Protein AF-A0A356KBW9-F1 (afdb_monomer)

Radius of gyration: 14.52 Å; Cα contacts (8 Å, |Δi|>4): 215; chains: 1; bounding box: 35×27×40 Å

Secondary structure (DSSP, 8-state):
--EEEEEEEEEEEEEE---HHHHHIIIII--SHHHHHHHHTT-EEEEEE-TT-TT--TTEEEEEEEEEEEEEES-HHHHHHHT-THHHHHHHHHHHHHHHHTT--S--EEEEEEEE--

Nearest PDB structures (foldseek):
  6y24-assembly1_A  TM=3.730E-01  e=4.066E-02  Homo sapiens
  1dtj-assembly1_A  TM=4.725E-01  e=1.612E-01  Homo sapiens
  3bb5-assembly2_C  TM=2.818E-01  e=1.414E-01  Jannaschia sp. CCS1
  2anr-assembly1_A  TM=4.082E-01  e=5.247E-01  Mus musculus
  6q3v-assembly1_A  TM=5.422E-01  e=2.532E+00  Homo sapiens

Sequence (118 aa):
MLYYVELFYGLRFKLNQPDYSARLAIEFDGEHELIERAHQVGLDYVARDMAGYFEFKEGDMILVIGRRLGSAGLDLAPTFDTFRDEAIDAAREEVVAALAEAGIEGDPIFHLVSKHSY

Structure (mmCIF, N/CA/C/O backbone):
data_AF-A0A356KBW9-F1
#
_entry.id   AF-A0A356KBW9-F1
#
loop_
_atom_site.group_PDB
_atom_site.id
_atom_site.type_symbol
_atom_site.label_atom_id
_atom_site.label_alt_id
_atom_site.label_comp_id
_atom_site.label_asym_id
_atom_site.label_entity_id
_atom_site.label_seq_id
_atom_site.pdbx_PDB_ins_code
_atom_site.Cartn_x
_atom_site.Cartn_y
_atom_site.Cartn_z
_atom_site.occupancy
_atom_site.B_iso_or_equiv
_atom_site.auth_seq_id
_atom_site.auth_comp_id
_atom_site.auth_asym_id
_atom_site.auth_atom_id
_atom_site.pdbx_PDB_model_num
ATOM 1 N N . MET A 1 1 ? 19.323 -14.842 -3.756 1.00 47.59 1 MET A N 1
ATOM 2 C CA . MET A 1 1 ? 18.253 -13.988 -3.208 1.00 47.59 1 MET A CA 1
ATOM 3 C C . MET A 1 1 ? 17.540 -13.351 -4.385 1.00 47.59 1 MET A C 1
ATOM 5 O O . MET A 1 1 ? 18.196 -12.637 -5.136 1.00 47.59 1 MET A O 1
ATOM 9 N N . 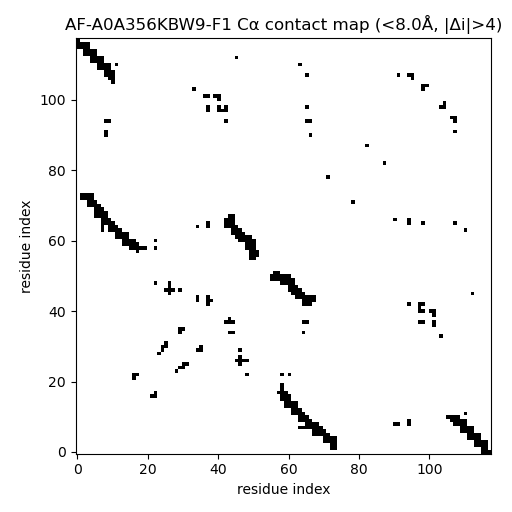LEU A 1 2 ? 16.277 -13.706 -4.622 1.00 50.81 2 LEU A N 1
ATOM 10 C CA . LEU A 1 2 ? 15.477 -13.100 -5.685 1.00 50.81 2 LEU A CA 1
ATOM 11 C C . LEU A 1 2 ? 14.837 -11.829 -5.121 1.00 50.81 2 LEU A C 1
ATOM 13 O O . LEU A 1 2 ? 14.358 -11.800 -3.990 1.00 50.81 2 LEU A O 1
ATOM 17 N N . TYR A 1 3 ? 14.900 -10.754 -5.890 1.00 57.56 3 TYR A N 1
ATOM 18 C CA . TYR A 1 3 ? 14.186 -9.529 -5.577 1.00 57.56 3 TYR A CA 1
ATOM 19 C C . TYR A 1 3 ? 13.010 -9.452 -6.532 1.00 57.56 3 TYR A C 1
ATOM 21 O O . TYR A 1 3 ? 13.199 -9.489 -7.752 1.00 57.56 3 TYR A O 1
ATOM 29 N N . TYR A 1 4 ? 11.816 -9.350 -5.966 1.00 67.81 4 TYR A N 1
ATOM 30 C CA . TYR A 1 4 ? 10.624 -9.052 -6.738 1.00 67.81 4 TYR A CA 1
ATOM 31 C C . TYR A 1 4 ? 10.288 -7.587 -6.545 1.00 67.81 4 TYR A C 1
ATOM 33 O O . TYR A 1 4 ? 10.509 -7.011 -5.477 1.00 67.81 4 TYR A O 1
ATOM 41 N N . VAL A 1 5 ? 9.793 -6.966 -7.599 1.00 75.25 5 VAL A N 1
ATOM 42 C CA . VAL A 1 5 ? 9.320 -5.592 -7.548 1.00 75.25 5 VAL A CA 1
ATOM 43 C C . VAL A 1 5 ? 7.849 -5.602 -7.872 1.00 75.25 5 VAL A C 1
ATOM 45 O O . VAL A 1 5 ? 7.439 -6.228 -8.847 1.00 75.25 5 VAL A O 1
ATOM 48 N N . GLU A 1 6 ? 7.070 -4.933 -7.037 1.00 79.88 6 GLU A N 1
ATOM 49 C CA . GLU A 1 6 ? 5.649 -4.734 -7.252 1.00 79.88 6 GLU A CA 1
ATOM 50 C C . GLU A 1 6 ? 5.414 -3.306 -7.726 1.00 79.88 6 GLU A C 1
ATOM 52 O O . GLU A 1 6 ? 5.934 -2.351 -7.139 1.00 79.88 6 GLU A O 1
ATOM 57 N N . LEU A 1 7 ? 4.643 -3.178 -8.804 1.00 81.88 7 LEU A N 1
ATOM 58 C CA . LEU A 1 7 ? 4.176 -1.890 -9.292 1.00 81.88 7 LEU A CA 1
ATOM 59 C C . LEU A 1 7 ? 2.769 -1.638 -8.759 1.00 81.88 7 LEU A C 1
ATOM 61 O O . LEU A 1 7 ? 1.869 -2.461 -8.943 1.00 81.88 7 LEU A O 1
ATOM 65 N N . PHE A 1 8 ? 2.595 -0.480 -8.135 1.00 87.94 8 PHE A N 1
ATOM 66 C CA . PHE A 1 8 ? 1.328 0.006 -7.610 1.00 87.94 8 PHE A CA 1
ATOM 67 C C . PHE A 1 8 ? 0.975 1.350 -8.234 1.00 87.94 8 PHE A C 1
ATOM 69 O O . PHE A 1 8 ? 1.854 2.190 -8.432 1.00 87.94 8 PHE A O 1
ATOM 76 N N . TYR A 1 9 ? -0.314 1.571 -8.480 1.00 89.19 9 TYR A N 1
ATOM 77 C CA . TYR A 1 9 ? -0.874 2.908 -8.655 1.00 89.19 9 TYR A CA 1
ATOM 78 C C . TYR A 1 9 ? -1.736 3.228 -7.436 1.00 89.19 9 TYR A C 1
ATOM 80 O O . TYR A 1 9 ? -2.713 2.525 -7.171 1.00 89.19 9 TYR A O 1
ATOM 88 N N . GLY A 1 10 ? -1.334 4.220 -6.643 1.00 93.50 10 GLY A N 1
ATOM 89 C CA . GLY A 1 10 ? -1.922 4.435 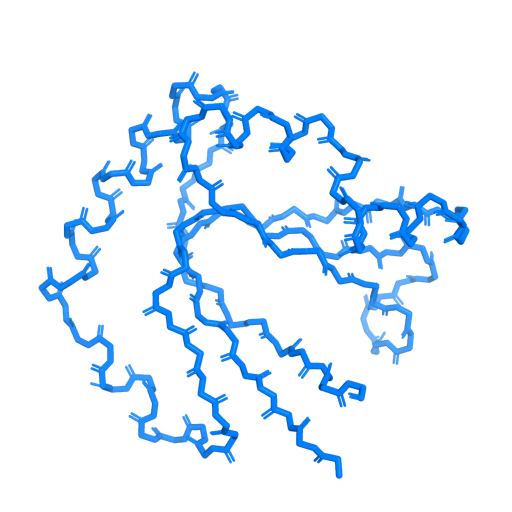-5.325 1.00 93.50 10 GLY A CA 1
ATOM 90 C C . GLY A 1 10 ? -1.303 5.58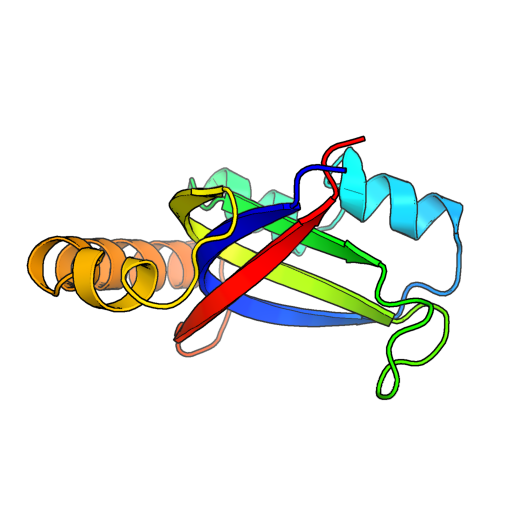2 -4.537 1.00 93.50 10 GLY A C 1
ATOM 91 O O . GLY A 1 10 ? -0.598 6.422 -5.089 1.00 93.50 10 GLY A O 1
ATOM 92 N N . LEU A 1 11 ? -1.573 5.605 -3.235 1.00 95.25 11 LEU A N 1
ATOM 93 C CA . LEU A 1 11 ? -1.027 6.575 -2.293 1.00 95.25 11 LEU A CA 1
ATOM 94 C C . LEU A 1 11 ? 0.024 5.933 -1.399 1.00 95.25 11 LEU A C 1
ATOM 96 O O . LEU A 1 11 ? -0.133 4.803 -0.934 1.00 95.25 11 LEU A O 1
ATOM 100 N N . ARG A 1 12 ? 1.083 6.693 -1.123 1.00 94.06 12 ARG A N 1
ATOM 101 C CA . ARG A 1 12 ? 2.160 6.302 -0.217 1.00 94.06 12 ARG A CA 1
ATOM 102 C C . ARG 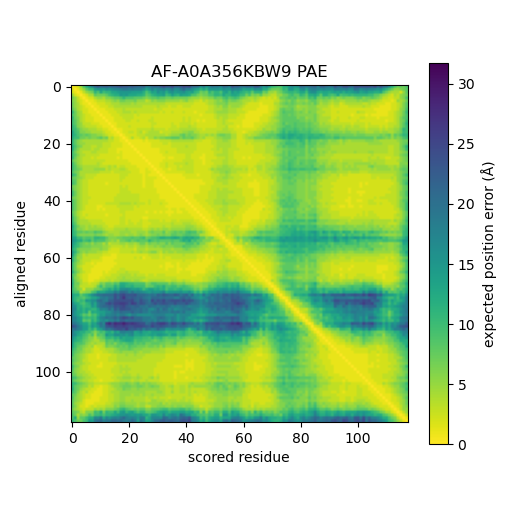A 1 12 ? 2.081 7.086 1.080 1.00 94.06 12 ARG A C 1
ATOM 104 O O . ARG A 1 12 ? 2.185 8.311 1.086 1.00 94.06 12 ARG A O 1
ATOM 111 N N . PHE A 1 13 ? 2.058 6.350 2.176 1.00 93.69 13 PHE A N 1
ATOM 112 C CA . PHE A 1 13 ? 2.080 6.848 3.536 1.00 93.69 13 PHE A CA 1
ATOM 113 C C . PHE A 1 13 ? 3.400 6.481 4.196 1.00 93.69 13 PHE A C 1
ATOM 115 O O . PHE A 1 13 ? 3.920 5.374 4.036 1.00 93.69 13 PHE A O 1
ATOM 122 N N . LYS A 1 14 ? 3.937 7.426 4.963 1.00 91.88 14 LYS A N 1
ATOM 123 C CA . LYS A 1 14 ? 4.993 7.145 5.926 1.00 91.88 14 LYS A CA 1
ATOM 124 C C . LYS A 1 14 ? 4.332 6.907 7.274 1.00 91.88 14 LYS A C 1
ATOM 126 O O . LYS A 1 14 ? 3.703 7.817 7.808 1.00 91.88 14 LYS A O 1
ATOM 131 N N . LEU A 1 15 ? 4.486 5.704 7.809 1.00 93.19 15 LEU A N 1
ATOM 132 C CA . LEU A 1 15 ? 4.049 5.366 9.157 1.00 93.19 15 LEU A CA 1
ATOM 133 C C . LEU A 1 15 ? 5.263 5.384 10.083 1.00 93.19 15 LEU A C 1
ATOM 135 O O . LEU A 1 15 ? 6.365 5.023 9.673 1.00 93.19 15 LEU A O 1
ATOM 139 N N . ASN A 1 16 ? 5.064 5.805 11.328 1.00 91.25 16 ASN A N 1
ATOM 140 C CA . ASN A 1 16 ? 6.079 5.687 12.366 1.00 91.25 16 ASN A CA 1
ATOM 141 C C . ASN A 1 16 ? 5.578 4.697 13.420 1.00 91.25 16 ASN A C 1
ATOM 143 O O . ASN A 1 16 ? 4.629 4.989 14.142 1.00 91.25 16 ASN A O 1
ATOM 147 N N . GLN A 1 17 ? 6.192 3.518 13.444 1.00 90.00 17 GLN A N 1
ATOM 148 C CA . GLN A 1 17 ? 5.835 2.385 14.289 1.00 90.00 17 GLN A CA 1
ATOM 149 C C . GLN A 1 17 ? 7.107 1.886 14.995 1.00 90.00 17 GLN A C 1
ATOM 151 O O . GLN A 1 17 ? 7.817 1.009 14.490 1.00 90.00 17 GLN A O 1
ATOM 156 N N . PRO A 1 18 ? 7.472 2.484 16.144 1.00 84.81 18 PRO A N 1
ATOM 157 C CA . PRO A 1 18 ? 8.718 2.152 16.832 1.00 84.81 18 PRO A CA 1
ATOM 158 C C . PRO A 1 18 ? 8.700 0.734 17.419 1.00 84.81 18 PRO A C 1
ATOM 160 O O . PRO A 1 18 ? 9.757 0.114 17.533 1.00 84.81 18 PRO A O 1
ATOM 163 N N . ASP A 1 19 ? 7.518 0.197 17.735 1.00 91.25 19 ASP A N 1
ATOM 164 C CA . ASP A 1 19 ? 7.358 -1.168 18.233 1.00 91.25 19 ASP A CA 1
ATOM 165 C C . ASP A 1 19 ? 7.538 -2.205 17.118 1.00 91.25 19 ASP A C 1
ATOM 167 O O . ASP A 1 19 ? 6.827 -2.190 16.115 1.00 91.25 19 ASP A O 1
ATOM 171 N N . TYR A 1 20 ? 8.482 -3.128 17.306 1.00 89.12 20 TYR A N 1
ATOM 172 C CA . TYR A 1 20 ? 8.810 -4.144 16.304 1.00 89.12 20 TYR A CA 1
ATOM 173 C C . TYR A 1 20 ? 7.644 -5.101 16.027 1.00 89.12 20 TYR A C 1
ATOM 175 O O . TYR A 1 20 ? 7.416 -5.458 14.875 1.00 89.12 20 TYR A O 1
ATOM 183 N N . SER A 1 21 ? 6.882 -5.486 17.054 1.00 91.44 21 SER A N 1
ATOM 184 C CA . SER A 1 21 ? 5.766 -6.425 16.882 1.00 91.44 21 SER A CA 1
ATOM 185 C C . SER A 1 21 ? 4.636 -5.789 16.071 1.00 91.44 21 SER A C 1
ATOM 187 O O . SER A 1 21 ? 4.126 -6.414 15.146 1.00 91.44 21 SER A O 1
ATOM 189 N N . ALA A 1 22 ? 4.312 -4.521 16.344 1.00 89.31 22 ALA A N 1
ATOM 190 C CA . ALA A 1 22 ? 3.359 -3.742 15.561 1.00 89.31 22 ALA A CA 1
ATOM 191 C C . ALA A 1 22 ? 3.803 -3.577 14.098 1.00 89.31 22 ALA A C 1
ATOM 193 O O . ALA A 1 22 ? 2.974 -3.662 13.195 1.00 89.31 22 ALA A O 1
ATOM 194 N N . ARG A 1 23 ? 5.110 -3.398 13.836 1.00 91.50 23 ARG A N 1
ATOM 195 C CA . ARG A 1 23 ? 5.628 -3.371 12.456 1.00 91.50 23 ARG A CA 1
ATOM 196 C C . ARG A 1 23 ? 5.350 -4.675 11.722 1.00 91.50 23 ARG A C 1
ATOM 198 O O . ARG A 1 23 ? 4.853 -4.631 10.601 1.00 91.50 23 ARG A O 1
ATOM 205 N N . LEU A 1 24 ? 5.641 -5.813 12.353 1.00 90.56 24 LEU A N 1
ATOM 206 C CA . LEU A 1 24 ? 5.396 -7.127 11.757 1.00 90.56 24 LEU A CA 1
ATOM 207 C C . LEU A 1 24 ? 3.903 -7.362 11.498 1.00 90.56 24 LEU A C 1
ATOM 209 O O . LEU A 1 24 ? 3.552 -7.812 10.412 1.00 90.56 24 LEU A O 1
ATOM 213 N N . ALA A 1 25 ? 3.036 -6.992 12.442 1.00 92.56 25 ALA A N 1
ATOM 214 C CA . ALA A 1 25 ? 1.589 -7.111 12.280 1.00 92.56 25 ALA A CA 1
ATOM 215 C C . ALA A 1 25 ? 1.071 -6.278 11.093 1.00 92.56 25 ALA A C 1
ATOM 217 O O . ALA A 1 25 ? 0.225 -6.723 10.326 1.00 92.56 25 ALA A O 1
ATOM 218 N N . ILE A 1 26 ? 1.623 -5.086 10.859 1.00 93.00 26 ILE A N 1
ATOM 219 C CA . ILE A 1 26 ? 1.266 -4.277 9.684 1.00 93.00 26 ILE A CA 1
ATOM 220 C C . ILE A 1 26 ? 1.856 -4.873 8.395 1.00 93.00 26 ILE A C 1
ATOM 222 O O . ILE A 1 26 ? 1.168 -4.950 7.377 1.00 93.00 26 ILE A O 1
ATOM 226 N N . GLU A 1 27 ? 3.131 -5.275 8.413 1.00 90.19 27 GLU A N 1
ATOM 227 C CA . GLU A 1 27 ? 3.855 -5.767 7.232 1.00 90.19 27 GLU A CA 1
ATOM 228 C C . GLU A 1 27 ? 3.313 -7.103 6.715 1.00 90.19 27 GLU A C 1
ATOM 230 O O . GLU A 1 27 ? 3.138 -7.265 5.506 1.00 90.19 27 GLU A O 1
ATOM 235 N N . PHE A 1 28 ? 3.029 -8.038 7.620 1.00 88.75 28 PHE A N 1
ATOM 236 C CA . PHE A 1 28 ? 2.659 -9.410 7.281 1.00 88.75 28 PHE A CA 1
ATOM 237 C C . PHE A 1 28 ? 1.166 -9.691 7.455 1.00 88.75 28 PHE A C 1
ATOM 239 O O . PHE A 1 28 ? 0.606 -10.413 6.630 1.00 88.75 28 PHE A O 1
ATOM 246 N N . ASP A 1 29 ? 0.521 -9.090 8.459 1.00 91.81 29 ASP A N 1
ATOM 247 C CA . ASP A 1 29 ? -0.878 -9.384 8.806 1.00 91.81 29 ASP A CA 1
ATOM 248 C C . ASP A 1 29 ? -1.855 -8.266 8.386 1.00 91.81 29 ASP A C 1
ATOM 250 O O . ASP A 1 29 ? -3.068 -8.468 8.366 1.00 91.81 29 ASP A O 1
ATOM 254 N N . GLY A 1 30 ? -1.341 -7.097 7.983 1.00 91.50 30 GLY A N 1
ATOM 255 C CA . GLY A 1 30 ? -2.146 -5.970 7.507 1.00 91.50 30 GLY A CA 1
ATOM 256 C C . GLY A 1 30 ? -2.932 -5.241 8.599 1.00 91.50 30 GLY A C 1
ATOM 257 O O . GLY A 1 30 ? -3.911 -4.566 8.284 1.00 91.50 30 GLY A O 1
ATOM 258 N N . GLU A 1 31 ? -2.519 -5.350 9.866 1.00 94.50 31 GLU A N 1
ATOM 259 C CA . GLU A 1 31 ? -3.215 -4.760 11.020 1.00 94.50 31 GLU A CA 1
ATOM 260 C C . GLU A 1 31 ? -3.046 -3.224 11.092 1.00 94.50 31 GLU A C 1
ATOM 262 O O . GLU A 1 31 ? -2.297 -2.686 11.908 1.00 94.50 31 GLU A O 1
ATOM 267 N N . HIS A 1 32 ? -3.732 -2.485 10.212 1.00 94.81 32 HIS A N 1
ATOM 268 C CA . HIS A 1 32 ? -3.757 -1.017 10.201 1.00 94.81 32 HIS A CA 1
ATOM 269 C C . HIS A 1 32 ? -5.097 -0.470 9.684 1.00 94.81 32 HIS A C 1
ATOM 271 O O . HIS A 1 32 ? -5.584 -0.907 8.643 1.00 94.81 32 HIS A O 1
ATOM 277 N N . GLU A 1 33 ? -5.641 0.579 10.313 1.00 94.69 33 GLU A N 1
ATOM 278 C CA . GLU A 1 33 ? -6.962 1.143 9.962 1.00 94.69 33 GLU A CA 1
ATOM 279 C C . GLU A 1 33 ? -7.096 1.552 8.480 1.00 94.69 33 GLU A C 1
ATOM 281 O O . GLU A 1 33 ? -8.138 1.362 7.854 1.00 94.69 33 GLU A O 1
ATOM 286 N N . LEU A 1 34 ? -6.027 2.098 7.887 1.00 94.94 34 LEU A N 1
ATOM 287 C CA . LEU A 1 34 ? -6.013 2.472 6.468 1.00 94.94 34 LEU A CA 1
ATOM 288 C C . LEU A 1 34 ? -6.076 1.243 5.551 1.00 94.94 34 LEU A C 1
ATOM 290 O O . LEU A 1 34 ? -6.712 1.316 4.504 1.00 94.94 34 LEU A O 1
ATOM 294 N N . ILE A 1 35 ? -5.437 0.134 5.940 1.00 95.62 35 ILE A N 1
ATOM 295 C CA . ILE A 1 35 ? -5.458 -1.122 5.180 1.00 95.62 35 ILE A CA 1
ATOM 296 C C . ILE A 1 35 ? -6.861 -1.725 5.246 1.00 95.62 35 ILE A C 1
ATOM 298 O O . ILE A 1 35 ? -7.417 -2.095 4.217 1.00 95.62 35 ILE A O 1
ATOM 302 N N . GLU A 1 36 ? -7.471 -1.752 6.432 1.00 95.44 36 GLU A N 1
ATOM 303 C CA . GLU A 1 36 ? -8.840 -2.243 6.615 1.00 95.44 36 GLU A CA 1
ATOM 304 C C . GLU A 1 36 ? -9.845 -1.476 5.744 1.00 95.44 36 GLU A C 1
ATOM 306 O O . GLU A 1 36 ? -10.643 -2.086 5.030 1.00 95.44 36 GLU A O 1
ATOM 311 N N . ARG A 1 37 ? -9.774 -0.138 5.745 1.00 95.69 37 ARG A N 1
ATOM 312 C CA . ARG A 1 37 ? -10.617 0.727 4.901 1.00 95.69 37 ARG A CA 1
ATOM 313 C C . ARG A 1 37 ? -10.374 0.502 3.411 1.00 95.69 37 ARG A C 1
ATOM 315 O O . ARG A 1 37 ? -11.326 0.442 2.641 1.00 95.69 37 ARG A O 1
ATOM 322 N N . ALA A 1 38 ? -9.115 0.366 3.004 1.00 94.69 38 ALA A N 1
ATOM 323 C CA . ALA A 1 38 ? -8.746 0.102 1.617 1.00 94.69 38 ALA A CA 1
ATOM 324 C C . ALA A 1 38 ? -9.270 -1.257 1.124 1.00 94.69 38 ALA A C 1
ATOM 326 O O . ALA A 1 38 ? -9.840 -1.347 0.038 1.00 94.69 38 ALA A O 1
ATOM 327 N N . HIS A 1 39 ? -9.156 -2.304 1.943 1.00 94.81 39 HIS A N 1
ATOM 328 C CA . HIS A 1 39 ? -9.664 -3.633 1.606 1.00 94.81 39 HIS A CA 1
ATOM 329 C C . HIS A 1 39 ? -11.187 -3.659 1.429 1.00 94.81 39 HIS A C 1
ATOM 331 O O . HIS A 1 39 ? -11.681 -4.377 0.560 1.00 94.81 39 HIS A O 1
ATOM 337 N N . GLN A 1 40 ? -11.938 -2.870 2.205 1.00 95.50 40 GLN A N 1
ATOM 338 C CA . GLN A 1 40 ? -13.402 -2.793 2.086 1.00 95.50 40 GLN A CA 1
ATOM 339 C C . GLN A 1 40 ? -13.868 -2.307 0.706 1.00 95.50 40 GLN A C 1
ATOM 341 O O . GLN A 1 40 ? -14.944 -2.701 0.261 1.00 95.50 40 GLN A O 1
ATOM 346 N N . VAL A 1 41 ? -13.044 -1.512 0.019 1.00 95.56 41 VAL A N 1
ATOM 347 C CA . VAL A 1 41 ? -13.307 -0.985 -1.331 1.00 95.56 41 VAL A CA 1
ATOM 348 C C . VAL A 1 41 ? -12.494 -1.704 -2.418 1.00 95.56 41 VAL A C 1
ATOM 350 O O . VAL A 1 41 ? -12.402 -1.235 -3.549 1.00 95.56 41 VAL A O 1
ATOM 353 N N . GLY A 1 42 ? -11.877 -2.844 -2.090 1.00 93.62 42 GLY A N 1
ATOM 354 C CA . GLY A 1 42 ? -11.143 -3.677 -3.048 1.00 93.62 42 GLY A CA 1
ATOM 355 C C . GLY A 1 42 ? -9.764 -3.154 -3.467 1.00 93.62 42 GLY A C 1
ATOM 356 O O . GLY A 1 42 ? -9.235 -3.611 -4.481 1.00 93.62 42 GLY A O 1
ATOM 357 N N . LEU A 1 43 ? -9.171 -2.218 -2.719 1.00 94.12 43 LEU A N 1
ATOM 358 C CA . LEU A 1 43 ? -7.787 -1.784 -2.931 1.00 94.12 43 LEU A CA 1
ATOM 359 C C . LEU A 1 43 ? -6.804 -2.737 -2.245 1.00 94.12 43 LEU A C 1
ATOM 361 O O . LEU A 1 43 ? -7.073 -3.230 -1.156 1.00 94.12 43 LEU A O 1
ATOM 365 N N . ASP A 1 44 ? -5.644 -2.945 -2.862 1.00 93.75 44 ASP A N 1
ATOM 366 C CA . ASP A 1 44 ? -4.529 -3.714 -2.309 1.00 93.75 44 ASP A CA 1
ATOM 367 C C . ASP A 1 44 ? -3.605 -2.817 -1.464 1.00 93.75 44 ASP A C 1
ATOM 369 O O . ASP A 1 44 ? -3.637 -1.582 -1.551 1.00 93.75 44 ASP A O 1
ATOM 373 N N . TYR A 1 45 ? -2.705 -3.437 -0.696 1.00 93.31 45 TYR A N 1
ATOM 374 C CA . TYR A 1 45 ? -1.651 -2.721 0.018 1.00 93.31 45 TYR A CA 1
ATOM 375 C C . TYR A 1 45 ? -0.284 -3.406 -0.064 1.00 93.31 45 TYR A C 1
ATOM 377 O O . TYR A 1 45 ? -0.154 -4.608 -0.302 1.00 93.31 45 TYR A O 1
ATOM 385 N N . VAL A 1 46 ? 0.753 -2.612 0.195 1.00 92.19 46 VAL A N 1
ATOM 386 C CA . VAL A 1 46 ? 2.094 -3.082 0.541 1.00 92.19 46 VAL A CA 1
ATOM 387 C C . VAL A 1 46 ? 2.624 -2.245 1.685 1.00 92.19 46 VAL A C 1
ATOM 389 O O . VAL A 1 46 ? 2.792 -1.039 1.537 1.00 92.19 46 VAL A O 1
ATOM 392 N N . ALA A 1 47 ? 2.948 -2.892 2.796 1.00 91.50 47 ALA A N 1
ATOM 393 C CA . ALA A 1 47 ? 3.722 -2.295 3.872 1.00 91.50 47 ALA A CA 1
ATOM 394 C C . ALA A 1 47 ? 5.155 -2.839 3.857 1.00 91.50 47 ALA A C 1
ATOM 396 O O . ALA A 1 47 ? 5.391 -3.971 3.434 1.00 91.50 47 ALA A O 1
ATOM 397 N N . ARG A 1 48 ? 6.113 -2.013 4.280 1.00 88.12 48 ARG A N 1
ATOM 398 C CA . ARG A 1 48 ? 7.522 -2.392 4.371 1.00 88.12 48 ARG A CA 1
ATOM 399 C C . ARG A 1 48 ? 8.226 -1.656 5.506 1.00 88.12 48 ARG A C 1
ATOM 401 O O . ARG A 1 48 ? 8.149 -0.426 5.571 1.00 88.12 48 ARG A O 1
ATOM 408 N N . ASP A 1 49 ? 8.961 -2.397 6.336 1.00 88.19 49 ASP A N 1
ATOM 409 C CA . ASP A 1 49 ? 9.928 -1.820 7.276 1.00 88.19 49 ASP A CA 1
ATOM 410 C C . ASP A 1 49 ? 11.113 -1.202 6.508 1.00 88.19 49 ASP A C 1
ATOM 412 O O . ASP A 1 49 ? 11.729 -1.836 5.643 1.00 88.19 49 ASP A O 1
ATOM 416 N N . MET A 1 50 ? 11.421 0.060 6.809 1.00 87.19 50 MET A N 1
ATOM 417 C CA . MET A 1 50 ? 12.518 0.810 6.196 1.00 87.19 50 MET A CA 1
ATOM 418 C C . MET A 1 50 ? 13.760 0.892 7.095 1.00 87.19 50 MET A C 1
ATOM 420 O O . MET A 1 50 ? 14.681 1.663 6.804 1.00 87.19 50 MET A O 1
ATOM 424 N N . ALA A 1 51 ? 13.829 0.100 8.168 1.00 80.81 51 ALA A N 1
ATOM 425 C CA . ALA A 1 51 ? 15.027 -0.028 8.986 1.00 80.81 51 ALA A CA 1
ATOM 426 C C . ALA A 1 51 ? 16.254 -0.381 8.119 1.00 80.81 51 ALA A C 1
ATOM 428 O O . ALA A 1 51 ? 16.257 -1.346 7.356 1.00 80.81 51 ALA A O 1
ATOM 429 N N . GLY A 1 52 ? 17.314 0.425 8.231 1.00 76.94 52 GLY A N 1
ATOM 430 C CA . GLY A 1 52 ? 18.564 0.237 7.484 1.00 76.94 52 GLY A CA 1
ATOM 431 C C . GLY A 1 52 ? 18.659 0.978 6.143 1.00 76.94 52 GLY A C 1
ATOM 432 O O . GLY A 1 52 ? 19.710 0.922 5.505 1.00 76.94 52 GLY A O 1
ATOM 433 N N . TYR A 1 53 ? 17.625 1.715 5.723 1.00 80.81 53 TYR A N 1
ATOM 434 C CA . TYR A 1 53 ? 17.696 2.596 4.552 1.00 80.81 53 TYR A CA 1
ATOM 435 C C . TYR A 1 53 ? 18.270 3.975 4.913 1.00 80.81 53 TYR A C 1
ATOM 437 O O . TYR A 1 53 ? 17.894 4.565 5.921 1.00 80.81 53 TYR A O 1
ATOM 445 N N . PHE A 1 54 ? 19.147 4.517 4.057 1.00 75.19 54 PHE A N 1
ATOM 446 C CA . PHE A 1 54 ? 19.977 5.712 4.317 1.00 75.19 54 PHE A CA 1
ATOM 447 C C . PHE A 1 54 ? 19.199 7.006 4.660 1.00 75.19 54 PHE A C 1
ATOM 449 O O . PHE A 1 54 ? 19.779 7.948 5.190 1.00 75.19 54 PHE A O 1
ATOM 456 N N . GLU A 1 55 ? 17.887 7.050 4.413 1.00 80.00 55 GLU A N 1
ATOM 457 C CA . GLU A 1 55 ? 17.021 8.220 4.643 1.00 80.00 55 GLU A CA 1
ATOM 458 C C . GLU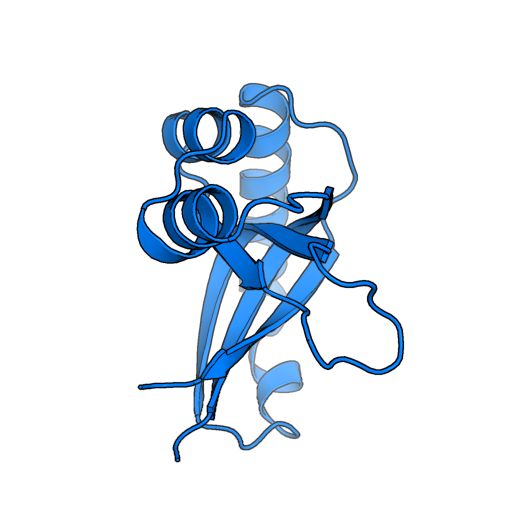 A 1 55 ? 15.910 7.978 5.681 1.00 80.00 55 GLU A C 1
ATOM 460 O O . GLU A 1 55 ? 15.097 8.867 5.951 1.00 80.00 55 GLU A O 1
ATOM 465 N N . PHE A 1 56 ? 15.857 6.783 6.271 1.00 83.12 56 PHE A N 1
ATOM 466 C CA . PHE A 1 56 ? 14.776 6.365 7.158 1.00 83.12 56 PHE A CA 1
ATOM 467 C C . PHE A 1 56 ? 15.288 6.148 8.578 1.00 83.12 56 PHE A C 1
ATOM 469 O O . PHE A 1 56 ? 16.398 5.668 8.805 1.00 83.12 56 PHE A O 1
ATOM 476 N N . LYS A 1 57 ? 14.474 6.552 9.551 1.00 86.19 57 LYS A N 1
ATOM 477 C CA . LYS A 1 57 ? 14.747 6.326 10.969 1.00 86.19 57 LYS A CA 1
ATOM 478 C C . LYS A 1 57 ? 14.222 4.953 11.373 1.00 86.19 57 LYS A C 1
ATOM 480 O O . LYS A 1 57 ? 13.334 4.402 10.729 1.00 86.19 57 LYS A O 1
ATOM 485 N N . GLU A 1 58 ? 14.755 4.416 12.464 1.00 85.25 58 GLU A N 1
ATOM 486 C CA . GLU A 1 58 ? 14.200 3.209 13.074 1.00 85.25 58 GLU A CA 1
ATOM 487 C C . GLU A 1 58 ? 12.706 3.400 13.377 1.00 85.25 58 GLU A C 1
ATOM 489 O O . GLU A 1 58 ? 12.293 4.444 13.887 1.00 85.25 58 GLU A O 1
ATOM 494 N N . GLY A 1 59 ? 11.900 2.398 13.020 1.00 85.44 59 GLY A N 1
ATOM 495 C CA . GLY A 1 59 ? 10.447 2.450 13.145 1.00 85.44 59 GLY A CA 1
ATOM 496 C C . GLY A 1 59 ? 9.721 3.108 11.972 1.00 85.44 59 GLY A C 1
ATOM 497 O O . GLY A 1 59 ? 8.495 3.049 11.927 1.00 85.44 59 GLY A O 1
ATOM 498 N N . ASP A 1 60 ? 10.425 3.714 11.014 1.00 91.31 60 ASP A N 1
ATOM 499 C CA . ASP A 1 60 ? 9.774 4.209 9.806 1.00 91.31 60 ASP A CA 1
ATOM 500 C C . ASP A 1 60 ? 9.350 3.036 8.912 1.00 91.31 60 ASP A C 1
ATOM 502 O O . ASP A 1 60 ? 10.158 2.188 8.532 1.00 91.31 60 ASP A O 1
ATOM 506 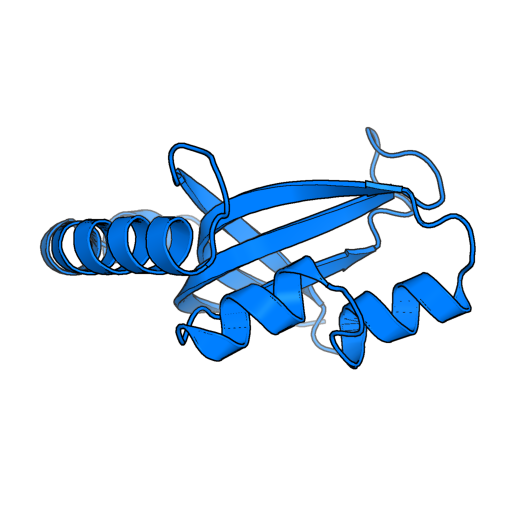N N . MET A 1 61 ? 8.082 3.039 8.518 1.00 92.31 61 MET A N 1
ATOM 507 C CA . MET A 1 61 ? 7.535 2.127 7.524 1.00 92.31 61 MET A CA 1
ATOM 508 C C . MET A 1 61 ? 6.979 2.914 6.346 1.00 92.31 61 MET A C 1
ATOM 510 O O . MET A 1 61 ? 6.468 4.029 6.498 1.00 92.31 61 MET A O 1
ATOM 514 N N . ILE A 1 62 ? 7.036 2.308 5.166 1.00 92.38 62 ILE A N 1
ATOM 515 C CA . ILE A 1 62 ? 6.270 2.771 4.015 1.00 92.38 62 ILE A CA 1
ATOM 516 C C . ILE A 1 62 ? 5.074 1.853 3.825 1.00 92.38 62 ILE A C 1
ATOM 518 O O . ILE A 1 62 ? 5.234 0.643 3.713 1.00 92.38 62 ILE A O 1
ATOM 522 N N . LEU A 1 63 ? 3.891 2.455 3.759 1.00 94.12 63 LEU A N 1
ATOM 523 C CA . LEU A 1 63 ? 2.650 1.813 3.357 1.00 94.12 63 LEU A CA 1
ATOM 524 C C . LEU A 1 63 ? 2.223 2.401 2.014 1.00 94.12 63 LEU A C 1
ATOM 526 O O . LEU A 1 63 ? 2.120 3.616 1.870 1.00 94.12 63 LEU A O 1
ATOM 530 N N . VAL A 1 64 ? 1.967 1.549 1.034 1.00 94.88 64 VAL A N 1
ATOM 531 C CA . VAL A 1 64 ? 1.338 1.908 -0.234 1.00 94.88 64 VAL A CA 1
ATOM 532 C C . VAL A 1 64 ? -0.040 1.267 -0.265 1.00 94.88 64 VAL A C 1
ATOM 534 O O . VAL A 1 64 ? -0.144 0.067 -0.041 1.00 94.88 64 VAL A O 1
ATOM 537 N N . ILE A 1 65 ? -1.076 2.055 -0.542 1.00 95.31 65 ILE A N 1
ATOM 538 C CA . ILE A 1 65 ? -2.456 1.594 -0.744 1.00 95.31 65 ILE A CA 1
ATOM 539 C C . ILE A 1 65 ? -2.870 1.956 -2.165 1.00 95.31 65 ILE A C 1
ATOM 541 O O . ILE A 1 65 ? -2.732 3.111 -2.566 1.00 95.31 65 ILE A O 1
ATOM 545 N N . GLY A 1 66 ? -3.389 0.997 -2.925 1.00 93.81 66 GLY A N 1
ATOM 546 C CA . GLY A 1 66 ? -3.822 1.239 -4.296 1.00 93.81 66 GLY A CA 1
ATOM 547 C C . GLY A 1 66 ? -4.069 -0.042 -5.076 1.00 93.81 66 GLY A C 1
ATOM 548 O O . GLY A 1 66 ? -4.283 -1.104 -4.503 1.00 93.81 66 GLY A O 1
ATOM 549 N N . ARG A 1 67 ? -4.015 0.038 -6.404 1.00 90.94 67 ARG A N 1
ATOM 550 C CA . ARG A 1 67 ? -4.140 -1.136 -7.271 1.00 90.94 67 ARG A CA 1
ATOM 551 C C . ARG A 1 67 ? -2.768 -1.717 -7.575 1.00 90.94 67 ARG A C 1
ATOM 553 O O . ARG A 1 67 ? -1.888 -1.005 -8.067 1.00 90.94 67 ARG A O 1
ATOM 560 N N . ARG A 1 68 ? -2.598 -3.020 -7.346 1.00 87.62 68 ARG A N 1
ATOM 561 C CA . ARG A 1 68 ? -1.422 -3.753 -7.822 1.00 87.62 68 ARG A CA 1
ATOM 562 C C . ARG A 1 68 ? -1.523 -3.971 -9.331 1.00 87.62 68 ARG A C 1
ATOM 564 O O . ARG A 1 68 ? -2.470 -4.587 -9.809 1.00 87.62 68 ARG A O 1
ATOM 571 N N . LEU A 1 69 ? -0.527 -3.498 -10.075 1.00 80.06 69 LEU A N 1
ATOM 572 C CA . LEU A 1 69 ? -0.485 -3.591 -11.540 1.00 80.06 69 LEU A CA 1
ATOM 573 C C . LEU A 1 69 ? 0.368 -4.758 -12.040 1.00 80.06 69 LEU A C 1
ATOM 575 O O . LEU A 1 69 ? 0.178 -5.242 -13.152 1.00 80.06 69 LEU A O 1
ATOM 579 N N . GLY A 1 70 ? 1.300 -5.241 -11.220 1.00 74.19 70 GLY A N 1
ATOM 580 C CA . GLY A 1 70 ? 2.101 -6.408 -11.561 1.00 74.19 70 GLY A CA 1
ATOM 581 C C . GLY A 1 70 ? 3.245 -6.662 -10.593 1.00 74.19 70 GLY A C 1
ATOM 582 O O . GLY A 1 70 ? 3.521 -5.868 -9.690 1.00 74.19 70 GLY A O 1
ATOM 583 N N . SER A 1 71 ? 3.920 -7.788 -10.809 1.00 72.75 71 SER A N 1
ATOM 584 C CA . SER A 1 71 ? 5.155 -8.151 -10.119 1.00 72.75 71 SER A CA 1
ATOM 585 C C . SER A 1 71 ? 6.165 -8.726 -11.103 1.00 72.75 71 SER A C 1
ATOM 587 O O . SER A 1 71 ? 5.804 -9.602 -11.888 1.00 72.75 71 SER A O 1
ATOM 589 N N . ALA A 1 72 ? 7.421 -8.290 -11.031 1.00 63.41 72 ALA A N 1
ATOM 590 C CA . ALA A 1 72 ? 8.498 -8.806 -11.875 1.00 63.41 72 ALA A CA 1
ATOM 591 C C . ALA A 1 72 ? 9.732 -9.186 -11.044 1.00 63.41 72 ALA A C 1
ATOM 593 O O . ALA A 1 72 ? 10.035 -8.544 -10.036 1.00 63.41 72 ALA A O 1
ATOM 594 N N . GLY A 1 73 ? 10.448 -10.230 -11.476 1.00 58.69 73 GLY A N 1
ATOM 595 C CA . GLY A 1 73 ? 11.824 -10.482 -11.041 1.00 58.69 73 GLY A CA 1
ATOM 596 C C . GLY A 1 73 ? 12.758 -9.450 -11.679 1.00 58.69 73 GLY A C 1
ATOM 597 O O . GLY A 1 73 ? 12.534 -9.042 -12.814 1.00 58.69 73 GLY A O 1
ATOM 598 N N . LEU A 1 74 ? 13.757 -8.981 -10.935 1.00 53.47 74 LEU A N 1
ATOM 599 C CA . LEU A 1 74 ? 14.533 -7.781 -11.267 1.00 53.47 74 LEU A CA 1
ATOM 600 C C . LEU A 1 74 ? 15.349 -7.879 -12.585 1.00 53.47 74 LEU A C 1
ATOM 602 O O . LEU A 1 74 ? 16.517 -8.260 -12.574 1.00 53.47 74 LEU A O 1
ATOM 606 N N . ASP A 1 75 ? 14.747 -7.446 -13.697 1.00 54.06 75 ASP A N 1
ATOM 607 C CA . ASP A 1 75 ? 15.409 -6.733 -14.801 1.00 54.06 75 ASP A CA 1
ATOM 608 C C . ASP A 1 75 ? 14.640 -5.413 -15.023 1.00 54.06 75 ASP A C 1
ATOM 610 O O . ASP A 1 75 ? 13.546 -5.369 -15.592 1.00 54.06 75 ASP A O 1
ATOM 614 N N . LEU A 1 76 ? 15.128 -4.333 -14.403 1.00 54.03 76 LEU A N 1
ATOM 615 C CA . LEU A 1 76 ? 14.352 -3.106 -14.155 1.00 54.03 76 LEU A CA 1
ATOM 616 C C . LEU A 1 76 ? 14.174 -2.208 -15.388 1.00 54.03 76 LEU A C 1
ATOM 618 O O . LEU A 1 76 ? 13.248 -1.402 -15.409 1.00 54.03 76 LEU A O 1
ATOM 622 N N . ALA A 1 77 ? 15.041 -2.323 -16.396 1.00 50.56 77 ALA A N 1
ATOM 623 C CA . ALA A 1 77 ? 15.075 -1.384 -17.518 1.00 50.56 77 ALA A CA 1
ATOM 624 C C . ALA A 1 77 ? 13.885 -1.511 -18.502 1.00 50.56 77 ALA A C 1
ATOM 626 O O . ALA A 1 77 ? 13.319 -0.477 -18.844 1.00 50.56 77 ALA A O 1
ATOM 627 N N . PRO A 1 78 ? 13.432 -2.710 -18.927 1.00 53.50 78 PRO A N 1
ATOM 628 C CA . PRO A 1 78 ? 12.275 -2.839 -19.825 1.00 53.50 78 PRO A CA 1
ATOM 629 C C . PRO A 1 78 ? 10.925 -2.864 -19.089 1.00 53.50 78 PRO A C 1
ATOM 631 O O . PRO A 1 78 ? 9.869 -2.724 -19.705 1.00 53.50 78 PRO A O 1
ATOM 634 N N . THR A 1 79 ? 10.937 -3.040 -17.767 1.00 55.06 79 THR A N 1
ATOM 635 C CA . THR A 1 79 ? 9.724 -3.254 -16.972 1.00 55.06 79 THR A CA 1
ATOM 636 C C . THR A 1 79 ? 8.828 -2.0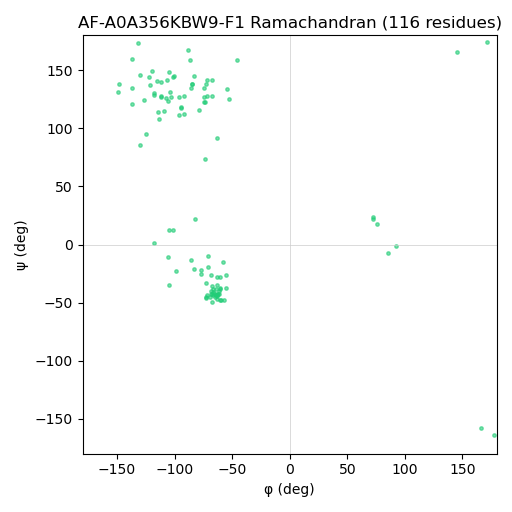07 -16.948 1.00 55.06 79 THR A C 1
ATOM 638 O O . THR A 1 79 ? 7.619 -2.142 -17.087 1.00 55.06 79 THR A O 1
ATOM 641 N N . PHE A 1 80 ? 9.394 -0.795 -16.875 1.00 52.66 80 PHE A N 1
ATOM 642 C CA . PHE A 1 80 ? 8.613 0.455 -16.853 1.00 52.66 80 PHE A CA 1
ATOM 643 C C . PHE A 1 80 ? 7.907 0.747 -18.191 1.00 52.66 80 PHE A C 1
ATOM 645 O O . PHE A 1 80 ? 6.736 1.116 -18.197 1.00 52.66 80 PHE A O 1
ATOM 652 N N . ASP A 1 81 ? 8.577 0.491 -19.320 1.00 55.06 81 ASP A N 1
ATOM 653 C CA . ASP A 1 81 ? 8.025 0.696 -20.670 1.00 55.06 81 ASP A CA 1
ATOM 654 C C . ASP A 1 81 ? 6.927 -0.318 -21.040 1.00 55.06 81 ASP A C 1
ATOM 656 O O . ASP A 1 81 ? 6.142 -0.083 -21.960 1.00 55.06 81 ASP A O 1
ATOM 660 N N . THR A 1 82 ? 6.859 -1.454 -20.337 1.00 53.41 82 THR A N 1
ATOM 661 C CA . THR A 1 82 ? 5.894 -2.531 -20.619 1.00 53.41 82 THR A CA 1
ATOM 662 C C . THR A 1 82 ? 4.521 -2.275 -19.985 1.00 53.41 82 THR A C 1
ATOM 664 O O . THR A 1 82 ? 3.522 -2.800 -20.469 1.00 53.41 82 THR A O 1
ATOM 667 N N . PHE A 1 83 ? 4.425 -1.422 -18.960 1.00 58.66 83 PHE A N 1
ATOM 668 C CA . PHE A 1 83 ? 3.161 -1.109 -18.271 1.00 58.66 83 PHE A CA 1
ATOM 669 C C . PHE A 1 83 ? 2.291 -0.049 -18.981 1.00 58.66 83 PHE A C 1
ATOM 671 O O . PHE A 1 83 ? 1.459 0.572 -18.336 1.00 58.66 83 PHE A O 1
ATOM 678 N N . ARG A 1 84 ? 2.475 0.157 -20.293 1.00 55.16 84 ARG A N 1
ATOM 679 C CA . ARG A 1 84 ? 1.865 1.221 -21.119 1.00 55.16 84 ARG A CA 1
ATOM 680 C C . ARG A 1 84 ? 0.351 1.471 -20.949 1.00 55.16 84 ARG A C 1
ATOM 682 O O . ARG A 1 84 ? -0.441 0.613 -20.567 1.00 55.16 84 ARG A O 1
ATOM 689 N N . ASP A 1 85 ? 0.009 2.684 -21.373 1.00 56.41 85 ASP A N 1
ATOM 690 C CA . ASP A 1 85 ? -1.018 3.627 -20.909 1.00 56.41 85 ASP A CA 1
ATOM 691 C C . ASP A 1 85 ? -2.490 3.168 -20.829 1.00 56.41 85 ASP A C 1
ATOM 693 O O . ASP A 1 85 ? -3.229 3.667 -19.985 1.00 56.41 85 ASP A O 1
ATOM 697 N N . GLU A 1 86 ? -2.944 2.187 -21.612 1.00 53.28 86 GLU A N 1
ATOM 698 C CA . GLU A 1 86 ? -4.381 1.836 -21.641 1.00 53.28 86 GLU A CA 1
ATOM 699 C C . GLU A 1 86 ? -4.853 1.104 -20.370 1.00 53.28 86 GLU A C 1
ATOM 701 O O . GLU A 1 86 ? -5.977 1.308 -19.912 1.00 53.28 86 GLU A O 1
ATOM 706 N N . ALA A 1 87 ? -3.990 0.291 -19.747 1.00 62.12 87 ALA A N 1
ATOM 707 C CA . ALA A 1 87 ? -4.293 -0.343 -18.459 1.00 62.12 87 ALA A CA 1
ATOM 708 C C . ALA A 1 87 ? -4.142 0.634 -17.278 1.00 62.12 87 ALA A C 1
ATOM 710 O O . ALA A 1 87 ? -4.770 0.456 -16.234 1.00 62.12 87 ALA A O 1
ATOM 711 N N . ILE A 1 88 ? -3.314 1.667 -17.450 1.00 66.19 88 ILE A N 1
ATOM 712 C CA . ILE A 1 88 ? -3.053 2.706 -16.453 1.00 66.19 88 ILE A CA 1
ATOM 713 C C . ILE A 1 88 ? -4.256 3.635 -16.319 1.00 66.19 88 ILE A C 1
ATOM 715 O O . ILE A 1 88 ? -4.674 3.924 -15.199 1.00 66.19 88 ILE A O 1
ATOM 719 N N . ASP A 1 89 ? -4.821 4.081 -17.441 1.00 70.12 89 ASP A N 1
ATOM 720 C CA . ASP A 1 89 ? -5.924 5.042 -17.428 1.00 70.12 89 ASP A CA 1
ATOM 721 C C . ASP A 1 89 ? -7.195 4.435 -16.817 1.00 70.12 89 ASP A C 1
ATOM 723 O O . ASP A 1 89 ? -7.841 5.069 -15.983 1.00 70.12 89 ASP A O 1
ATOM 727 N N . ALA A 1 90 ? -7.500 3.170 -17.132 1.00 71.81 90 ALA A N 1
ATOM 728 C CA . ALA A 1 90 ? -8.607 2.448 -16.503 1.00 71.81 90 ALA A CA 1
ATOM 729 C C . ALA A 1 90 ? -8.371 2.226 -14.997 1.00 71.81 90 ALA A C 1
ATOM 731 O O . ALA A 1 90 ? -9.248 2.504 -14.179 1.00 71.81 90 ALA A O 1
ATOM 732 N N . ALA A 1 91 ? -7.160 1.804 -14.607 1.00 77.06 91 ALA A N 1
ATOM 733 C CA . ALA A 1 91 ? -6.809 1.637 -13.197 1.00 77.06 91 ALA A CA 1
ATOM 734 C C . ALA A 1 91 ? -6.853 2.964 -12.423 1.00 77.06 91 ALA A C 1
ATOM 736 O O . ALA A 1 91 ? -7.106 2.971 -11.220 1.00 77.06 91 ALA A O 1
ATOM 737 N N . ARG A 1 92 ? -6.619 4.097 -13.093 1.00 85.69 92 ARG A N 1
ATOM 738 C CA . ARG A 1 92 ? -6.623 5.412 -12.459 1.00 85.69 92 ARG A CA 1
ATOM 739 C C . ARG A 1 92 ? -8.007 5.823 -11.981 1.00 85.69 92 ARG A C 1
ATOM 741 O O . ARG A 1 92 ? -8.132 6.239 -10.831 1.00 85.69 92 ARG A O 1
ATOM 748 N N . GLU A 1 93 ? -9.021 5.719 -12.835 1.00 87.56 93 GLU A N 1
ATOM 749 C CA . GLU A 1 93 ? -10.395 6.071 -12.457 1.00 87.56 93 GLU A CA 1
ATOM 750 C C . GLU A 1 93 ? -10.908 5.163 -11.333 1.00 87.56 93 GLU A C 1
ATOM 752 O O . GLU A 1 93 ? -11.451 5.660 -10.344 1.00 87.56 93 GLU A O 1
ATOM 757 N N . GLU A 1 94 ? -10.646 3.856 -11.431 1.00 88.88 94 GLU A N 1
ATOM 758 C CA . GLU A 1 94 ? -11.008 2.873 -10.404 1.00 88.88 94 GLU A CA 1
ATOM 759 C C . GLU A 1 94 ? -10.344 3.176 -9.053 1.00 88.88 94 GLU A C 1
ATOM 761 O O . GLU A 1 94 ? -11.016 3.205 -8.023 1.00 88.88 94 GLU A O 1
ATOM 766 N N . VAL A 1 95 ? -9.034 3.453 -9.042 1.00 92.69 95 VAL A N 1
ATOM 767 C CA . VAL A 1 95 ? -8.293 3.736 -7.803 1.00 92.69 95 VAL A CA 1
ATOM 768 C C . VAL A 1 95 ? -8.731 5.049 -7.172 1.00 92.69 95 VAL A C 1
ATOM 770 O O . VAL A 1 95 ? -8.899 5.100 -5.958 1.00 92.69 95 VAL A O 1
ATOM 773 N N . VAL A 1 96 ? -8.932 6.107 -7.961 1.00 93.44 96 VAL A N 1
ATOM 774 C CA . VAL A 1 96 ? -9.385 7.403 -7.431 1.00 93.44 96 VAL A CA 1
ATOM 775 C C . VAL A 1 96 ? -10.773 7.271 -6.805 1.00 93.44 96 VAL A C 1
ATOM 777 O O . VAL A 1 96 ? -10.988 7.765 -5.698 1.00 93.44 96 VAL A O 1
ATOM 780 N N . ALA A 1 97 ? -11.698 6.577 -7.474 1.00 93.44 97 ALA A N 1
ATOM 781 C CA . ALA A 1 97 ? -13.037 6.342 -6.946 1.00 93.44 97 ALA A CA 1
ATOM 782 C C . ALA A 1 97 ? -13.001 5.511 -5.655 1.00 93.44 97 ALA A C 1
ATOM 784 O O . ALA A 1 97 ? -13.612 5.905 -4.663 1.00 93.44 97 ALA A O 1
ATOM 785 N N . ALA A 1 98 ? -12.235 4.416 -5.635 1.00 94.88 98 ALA A N 1
ATOM 786 C CA . ALA A 1 98 ? -12.114 3.557 -4.462 1.00 94.88 98 ALA A CA 1
ATOM 787 C C . ALA A 1 98 ? -11.436 4.275 -3.281 1.00 94.88 98 ALA A C 1
ATOM 789 O O . ALA A 1 98 ? -11.903 4.175 -2.150 1.00 94.88 98 ALA A O 1
ATOM 790 N N . LEU A 1 99 ? -10.375 5.056 -3.517 1.00 94.44 99 LEU A N 1
ATOM 791 C CA . LEU A 1 99 ? -9.734 5.861 -2.470 1.00 94.44 99 LEU A CA 1
ATOM 792 C C . LEU A 1 99 ? -10.711 6.884 -1.879 1.00 94.44 99 LEU A C 1
ATOM 794 O O . LEU A 1 99 ? -10.784 7.019 -0.657 1.00 94.44 99 LEU A O 1
ATOM 798 N N . ALA A 1 100 ? -11.500 7.553 -2.725 1.00 95.06 100 ALA A N 1
ATOM 799 C CA . ALA A 1 100 ? -12.531 8.484 -2.278 1.00 95.06 100 ALA A CA 1
ATOM 800 C C . ALA A 1 100 ? -13.637 7.781 -1.469 1.00 95.06 100 ALA A C 1
ATOM 802 O O . ALA A 1 100 ? -14.022 8.283 -0.414 1.00 95.06 100 ALA A O 1
ATOM 803 N N . GLU A 1 101 ? -14.106 6.608 -1.909 1.00 96.12 101 GLU A N 1
ATOM 804 C CA . GLU A 1 101 ? -15.085 5.784 -1.183 1.00 96.12 101 GLU A CA 1
ATOM 805 C C . GLU A 1 101 ? -14.547 5.328 0.179 1.00 96.12 101 GLU A C 1
ATO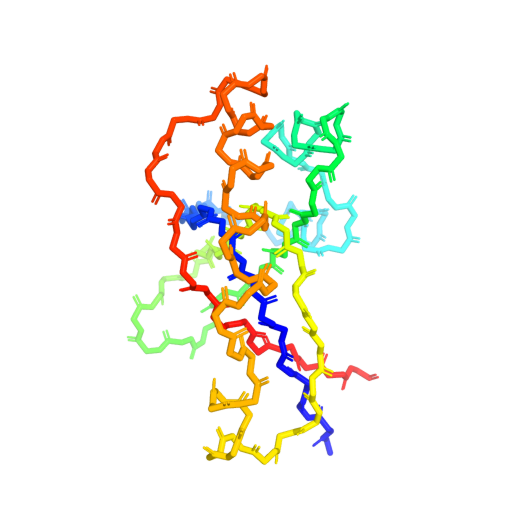M 807 O O . GLU A 1 101 ? -15.249 5.401 1.188 1.00 96.12 101 GLU A O 1
ATOM 812 N N . ALA A 1 102 ? -13.269 4.951 0.241 1.00 93.69 102 ALA A N 1
ATOM 813 C CA . ALA A 1 102 ? -12.594 4.623 1.487 1.00 93.69 102 ALA A CA 1
ATOM 814 C C . ALA A 1 102 ? -12.330 5.851 2.367 1.00 93.69 102 ALA A C 1
ATOM 816 O O . ALA A 1 102 ? -11.904 5.669 3.506 1.00 93.69 102 ALA A O 1
ATOM 817 N N . GLY A 1 103 ? -12.527 7.082 1.875 1.00 94.56 103 GLY A N 1
ATOM 818 C CA . GLY A 1 103 ? -12.230 8.346 2.561 1.00 94.56 103 GLY A CA 1
ATOM 819 C C . GLY A 1 103 ? -10.734 8.668 2.676 1.00 94.56 103 GLY A C 1
ATOM 820 O O . GLY A 1 103 ? -10.316 9.311 3.642 1.00 94.56 103 GLY A O 1
ATOM 821 N N . ILE A 1 104 ? -9.902 8.113 1.794 1.00 93.31 104 ILE A N 1
ATOM 822 C CA . ILE A 1 104 ? -8.445 8.283 1.790 1.00 93.31 104 ILE A CA 1
ATOM 823 C C . ILE A 1 104 ? -8.094 9.402 0.804 1.00 93.31 104 ILE A C 1
ATOM 825 O O . ILE A 1 104 ? -8.253 9.256 -0.404 1.00 93.31 104 ILE A O 1
ATOM 829 N N . GLU A 1 105 ? -7.618 10.528 1.329 1.00 91.25 105 GLU A N 1
ATOM 830 C CA . GLU A 1 105 ? -7.340 11.727 0.536 1.00 91.25 105 GLU A CA 1
ATOM 831 C C . GLU A 1 105 ? -5.950 11.698 -0.117 1.00 91.25 105 GLU A C 1
ATOM 833 O O . GLU A 1 105 ? -4.952 11.350 0.521 1.00 91.25 105 GLU A O 1
ATOM 838 N N . GLY A 1 106 ? -5.878 12.136 -1.376 1.00 89.6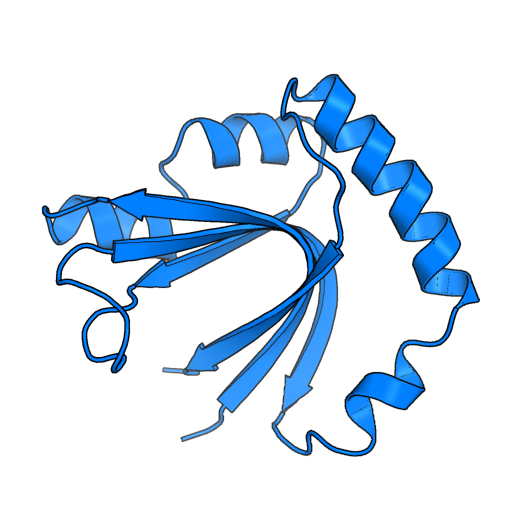9 106 GLY A N 1
ATOM 839 C CA . GLY A 1 106 ? -4.632 12.368 -2.105 1.00 89.69 106 GLY A CA 1
ATOM 840 C C . GLY A 1 106 ? -4.739 12.046 -3.595 1.00 89.69 106 GLY A C 1
ATOM 841 O O . GLY A 1 106 ? -5.661 11.360 -4.030 1.00 89.69 106 GLY A O 1
ATOM 842 N N . ASP A 1 107 ? -3.755 12.510 -4.364 1.00 91.31 107 ASP A N 1
ATOM 843 C CA . ASP A 1 107 ? -3.622 12.180 -5.783 1.00 91.31 107 ASP A CA 1
ATOM 844 C C . ASP A 1 107 ? -2.731 10.936 -5.952 1.00 91.31 107 ASP A C 1
ATOM 846 O O . ASP A 1 107 ? -1.532 11.004 -5.651 1.00 91.31 107 ASP A O 1
ATOM 850 N N . PRO A 1 108 ? -3.273 9.789 -6.403 1.00 90.69 108 PRO A N 1
ATOM 851 C CA . PRO A 1 108 ? -2.488 8.573 -6.547 1.00 90.69 108 PRO A CA 1
ATOM 852 C C . PRO A 1 108 ? -1.433 8.704 -7.650 1.00 90.69 108 PRO A C 1
ATOM 854 O O . PRO A 1 108 ? -1.666 9.278 -8.719 1.00 90.69 108 PRO A O 1
ATOM 857 N N . ILE A 1 109 ? -0.259 8.132 -7.390 1.00 89.06 109 ILE A N 1
ATOM 858 C CA . ILE A 1 109 ? 0.873 8.080 -8.317 1.00 89.06 109 ILE A CA 1
ATOM 859 C C . ILE A 1 109 ? 1.440 6.661 -8.392 1.00 89.06 109 ILE A C 1
ATOM 861 O O . ILE A 1 109 ? 1.053 5.760 -7.645 1.00 89.06 109 ILE A O 1
ATOM 865 N N . PHE A 1 110 ? 2.387 6.453 -9.303 1.00 86.31 110 PHE A N 1
ATOM 866 C CA . PHE A 1 110 ? 3.089 5.181 -9.404 1.00 86.31 110 PHE A CA 1
ATOM 867 C C . PHE A 1 110 ? 4.101 4.986 -8.281 1.00 86.31 110 PHE A C 1
ATOM 869 O O . PHE A 1 110 ? 4.933 5.851 -7.993 1.00 86.31 110 PHE A O 1
ATOM 876 N N . HIS A 1 111 ? 4.074 3.791 -7.705 1.00 86.38 111 HIS A N 1
ATOM 877 C CA . HIS A 1 111 ? 5.001 3.342 -6.684 1.00 86.38 111 HIS A CA 1
ATOM 878 C C . HIS A 1 111 ? 5.634 2.014 -7.098 1.00 86.38 111 HIS A C 1
ATOM 880 O O . HIS A 1 111 ? 4.942 1.033 -7.357 1.00 86.38 111 HIS A O 1
ATOM 886 N N . LEU A 1 112 ? 6.967 1.984 -7.128 1.00 80.88 112 LEU A N 1
ATOM 887 C CA . LEU A 1 112 ? 7.746 0.752 -7.193 1.00 80.88 112 LEU A CA 1
ATOM 888 C C . LEU A 1 112 ? 8.129 0.354 -5.775 1.00 80.88 112 LEU A C 1
ATOM 890 O O . LEU A 1 112 ? 8.865 1.082 -5.104 1.00 80.88 112 LEU A O 1
ATOM 894 N N . VAL A 1 113 ? 7.664 -0.810 -5.336 1.00 79.88 113 VAL A N 1
ATOM 895 C CA . VAL A 1 113 ? 8.045 -1.366 -4.040 1.00 79.88 113 VAL A CA 1
ATOM 896 C C . VAL A 1 113 ? 8.830 -2.645 -4.270 1.00 79.88 113 VAL A C 1
ATOM 898 O O . VAL A 1 113 ? 8.317 -3.634 -4.788 1.00 79.88 113 VAL A O 1
ATOM 901 N N . SER A 1 114 ? 10.112 -2.628 -3.910 1.00 76.00 114 SER A N 1
ATOM 902 C CA . SER A 1 114 ? 10.911 -3.852 -3.877 1.00 76.00 114 SER A CA 1
ATOM 903 C C . SER A 1 114 ? 10.476 -4.698 -2.678 1.00 76.00 114 SER A C 1
ATOM 905 O O . SER A 1 114 ? 10.287 -4.161 -1.586 1.00 76.00 114 SER A O 1
ATOM 907 N N . LYS A 1 115 ? 10.353 -6.010 -2.866 1.00 68.81 115 LYS A N 1
ATOM 908 C CA . LYS A 1 115 ? 10.184 -7.001 -1.804 1.00 68.81 115 LYS A CA 1
ATOM 909 C C . LYS A 1 115 ? 11.319 -8.018 -1.867 1.00 68.81 115 LYS A C 1
ATOM 911 O O . LYS A 1 115 ? 11.711 -8.477 -2.945 1.00 68.81 115 LYS A O 1
ATOM 916 N N . HIS A 1 116 ? 11.847 -8.371 -0.701 1.00 61.56 116 HIS A N 1
ATOM 917 C CA . HIS A 1 116 ? 12.701 -9.545 -0.574 1.00 61.56 116 HIS A CA 1
ATOM 918 C C . HIS A 1 116 ? 11.805 -10.784 -0.634 1.00 61.56 116 HIS A C 1
ATOM 920 O O . HIS A 1 116 ? 10.840 -10.867 0.121 1.00 61.56 116 HIS A O 1
ATOM 926 N N . SER A 1 117 ? 12.099 -11.743 -1.515 1.00 50.47 117 SER A N 1
ATOM 927 C CA . SER A 1 117 ? 11.562 -13.090 -1.313 1.00 50.47 117 SER A CA 1
ATOM 928 C C . SER A 1 117 ? 12.416 -13.769 -0.246 1.00 50.47 117 SER A C 1
ATOM 930 O O . SER A 1 117 ? 13.619 -13.951 -0.476 1.00 50.47 117 SER A O 1
ATOM 932 N N . TYR A 1 118 ? 11.808 -14.086 0.895 1.00 50.62 118 TYR A N 1
ATOM 933 C CA . TYR A 1 118 ? 12.392 -14.974 1.899 1.00 50.62 118 TYR A CA 1
ATOM 934 C C . TYR A 1 118 ? 12.466 -16.410 1.373 1.00 50.62 118 TYR A C 1
ATOM 936 O O . TYR A 1 118 ? 11.536 -16.816 0.638 1.00 50.62 118 TYR A O 1
#

Solvent-accessible surface area (backbone atoms only — not comparable to full-atom values): 6771 Å² total; per-residue (Å²): 132,60,47,37,36,34,38,31,44,23,45,79,45,80,45,82,43,76,51,66,68,61,42,48,37,33,48,76,70,48,70,42,75,69,51,55,38,32,48,76,54,72,33,45,75,47,48,40,81,32,64,89,42,100,88,45,51,83,29,30,26,44,36,35,44,24,42,75,77,48,74,45,70,82,62,72,80,65,54,69,74,68,64,53,65,74,64,45,57,57,51,46,57,54,39,54,52,30,32,54,73,47,68,50,87,78,83,64,44,82,42,82,45,77,42,78,59,130

Mean predicted aligned error: 6.48 Å

Foldseek 3Di:
DWKKKWKFFFDKDKDQALDPVVLCCCQPVVPDPLSVLLVVLPKHKHKDQPPPPPPDDRRIMMMTIFHTQDMDTDPDPCPVVVSDDPVVVVRQVSGVVSCVSSVNDDRTDMDMDMDDDD

pLDDT: mean 82.12, std 14.71, range [47.59, 96.12]